Protein AF-A0A8D1B068-F1 (afdb_monomer_lite)

Structure (mmCIF, N/CA/C/O backbone):
data_AF-A0A8D1B068-F1
#
_entry.id   AF-A0A8D1B068-F1
#
loop_
_atom_site.group_PDB
_atom_site.id
_atom_site.type_symbol
_atom_site.label_atom_id
_atom_site.label_alt_id
_atom_site.label_comp_id
_atom_site.label_asym_id
_atom_site.label_entity_id
_atom_site.label_seq_id
_atom_site.pdbx_PDB_ins_code
_atom_site.Cartn_x
_atom_site.Cartn_y
_atom_site.Cartn_z
_atom_site.occupancy
_atom_site.B_iso_or_equiv
_atom_site.auth_seq_id
_atom_site.auth_comp_id
_atom_site.auth_asym_id
_atom_site.auth_atom_id
_atom_site.pdbx_PDB_model_num
ATOM 1 N N . MET A 1 1 ? -3.286 -21.077 -6.000 1.00 44.53 1 MET A N 1
ATOM 2 C CA . MET A 1 1 ? -3.459 -20.010 -4.981 1.00 44.53 1 MET A CA 1
ATOM 3 C C . MET A 1 1 ? -4.796 -19.309 -5.199 1.00 44.53 1 MET A C 1
ATOM 5 O O . MET A 1 1 ? -5.101 -18.910 -6.316 1.00 44.53 1 MET A O 1
ATOM 9 N N . ASN A 1 2 ? -5.631 -19.246 -4.159 1.00 44.78 2 ASN A N 1
ATOM 10 C CA . ASN A 1 2 ? -7.066 -18.944 -4.239 1.00 44.78 2 ASN A CA 1
ATOM 11 C C . ASN A 1 2 ? -7.380 -17.453 -4.491 1.00 44.78 2 ASN A C 1
ATOM 13 O O . ASN A 1 2 ? -7.769 -16.730 -3.576 1.00 44.78 2 ASN A O 1
ATOM 17 N N . PHE A 1 3 ? -7.316 -17.004 -5.750 1.00 50.97 3 PHE A N 1
ATOM 18 C CA . PHE A 1 3 ? -7.845 -15.695 -6.187 1.00 50.97 3 PHE A CA 1
ATOM 19 C C . PHE A 1 3 ? -9.354 -15.515 -5.912 1.00 50.97 3 P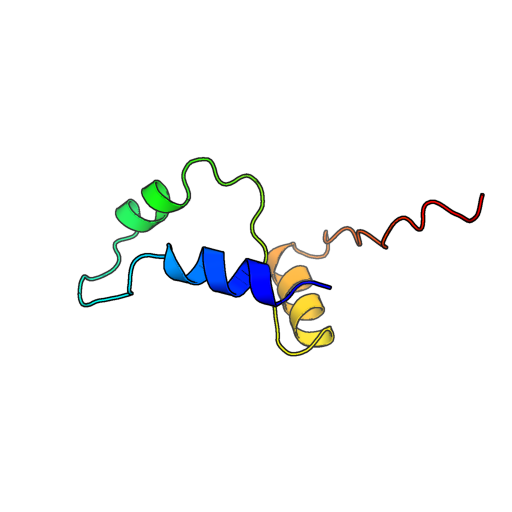HE A C 1
ATOM 21 O O . PHE A 1 3 ? -9.860 -14.393 -5.903 1.00 50.97 3 PHE A O 1
ATOM 28 N N . ALA A 1 4 ? -10.087 -16.603 -5.657 1.00 48.81 4 ALA A N 1
ATOM 29 C CA . ALA A 1 4 ? -11.513 -16.577 -5.340 1.00 48.81 4 ALA A CA 1
ATOM 30 C C . ALA A 1 4 ? -11.825 -16.007 -3.940 1.00 48.81 4 ALA A C 1
ATOM 32 O O . ALA A 1 4 ? -12.866 -15.373 -3.758 1.00 48.81 4 ALA A O 1
ATOM 33 N N . ALA A 1 5 ? -10.932 -16.181 -2.956 1.00 49.50 5 ALA A N 1
ATOM 34 C CA . ALA A 1 5 ? -11.163 -15.706 -1.587 1.00 49.50 5 ALA A CA 1
ATOM 35 C C . ALA A 1 5 ? -11.054 -14.173 -1.478 1.00 49.50 5 ALA A C 1
ATOM 37 O O . ALA A 1 5 ? -11.869 -13.538 -0.808 1.00 49.50 5 ALA A O 1
ATOM 38 N N . GLY A 1 6 ? -10.119 -13.565 -2.219 1.00 51.41 6 GLY A N 1
ATOM 39 C CA . GLY A 1 6 ? -9.960 -12.107 -2.280 1.00 51.41 6 GLY A CA 1
ATOM 40 C C . GLY A 1 6 ? -11.181 -11.397 -2.874 1.00 51.41 6 GLY A C 1
ATOM 41 O O . GLY A 1 6 ? -11.598 -10.356 -2.371 1.00 51.41 6 GLY A O 1
ATOM 42 N N . ARG A 1 7 ? -11.834 -12.005 -3.878 1.00 56.00 7 ARG A N 1
ATOM 43 C CA . ARG A 1 7 ? -13.068 -11.462 -4.477 1.00 56.00 7 ARG A CA 1
ATOM 44 C C . ARG A 1 7 ? -14.238 -11.412 -3.492 1.00 56.00 7 ARG A C 1
ATOM 46 O O . ARG A 1 7 ? -15.045 -10.490 -3.568 1.00 56.00 7 ARG A O 1
ATOM 53 N N . ARG A 1 8 ? -14.330 -12.362 -2.551 1.00 53.50 8 ARG A N 1
ATOM 54 C CA . ARG A 1 8 ? -15.374 -12.337 -1.509 1.00 53.50 8 ARG A CA 1
ATOM 55 C C . ARG A 1 8 ? -15.129 -11.225 -0.493 1.00 53.50 8 ARG A C 1
ATOM 57 O O . ARG A 1 8 ? -16.086 -10.556 -0.127 1.00 53.50 8 ARG A O 1
ATOM 64 N N . ALA A 1 9 ? -13.877 -10.986 -0.097 1.00 55.75 9 ALA A N 1
ATOM 65 C CA . ALA A 1 9 ? -13.521 -9.897 0.816 1.00 55.75 9 ALA A CA 1
ATOM 66 C C . ALA A 1 9 ? -13.757 -8.511 0.190 1.00 55.75 9 ALA A C 1
ATOM 68 O O . ALA A 1 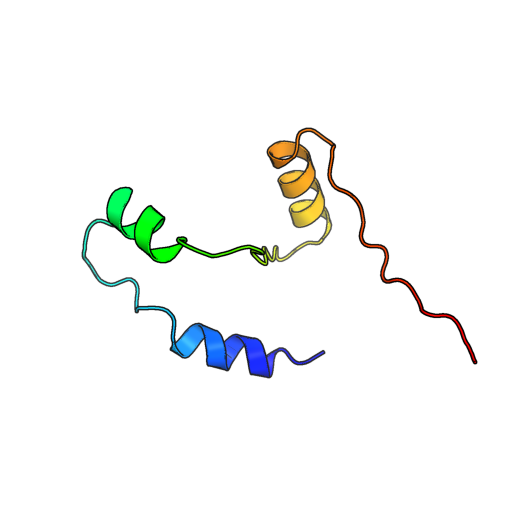9 ? -14.296 -7.627 0.847 1.00 55.75 9 ALA A O 1
ATOM 69 N N . LEU A 1 10 ? -13.460 -8.351 -1.106 1.00 56.16 10 LEU A N 1
ATOM 70 C CA . LEU A 1 10 ? -13.742 -7.124 -1.865 1.00 56.16 10 LEU A CA 1
ATOM 71 C C . LEU A 1 10 ? -15.236 -6.752 -1.883 1.00 56.16 10 LEU A C 1
ATOM 73 O O . LEU A 1 10 ? -15.563 -5.574 -1.979 1.00 56.16 10 LEU A O 1
ATOM 77 N N . ARG A 1 11 ? -16.149 -7.726 -1.743 1.00 57.62 11 ARG A N 1
ATOM 78 C CA . ARG A 1 11 ? -17.601 -7.478 -1.661 1.00 57.62 11 ARG A CA 1
ATOM 79 C C . ARG A 1 11 ? -18.030 -6.827 -0.339 1.00 57.62 11 ARG A C 1
ATOM 81 O O . ARG A 1 11 ? -19.115 -6.257 -0.286 1.00 57.62 11 ARG A O 1
ATOM 88 N N . TRP A 1 12 ? -17.198 -6.922 0.699 1.00 55.62 12 TRP A N 1
ATOM 89 C CA . TRP A 1 12 ? -17.413 -6.289 2.004 1.00 55.62 12 TRP A CA 1
ATOM 90 C C . TRP A 1 12 ? -16.722 -4.933 2.130 1.00 55.62 12 TRP A C 1
ATOM 92 O O . TRP A 1 12 ? -16.937 -4.243 3.125 1.00 55.62 12 TRP A O 1
ATOM 102 N N . LEU A 1 13 ? -15.910 -4.527 1.144 1.00 59.31 13 LEU A N 1
ATOM 103 C CA . LEU A 1 13 ? -15.429 -3.156 1.131 1.00 59.31 13 LEU A CA 1
ATOM 104 C C . LEU A 1 13 ? -16.598 -2.216 0.802 1.00 59.31 13 LEU A C 1
ATOM 106 O O . LEU A 1 13 ? -17.351 -2.483 -0.141 1.00 59.31 13 LEU A O 1
ATOM 110 N N . PRO A 1 14 ? -16.758 -1.118 1.562 1.00 57.41 14 PRO A N 1
ATOM 111 C CA . PRO A 1 14 ? -17.733 -0.087 1.249 1.00 57.41 14 PRO A CA 1
ATOM 112 C C . PRO A 1 14 ? -17.579 0.333 -0.212 1.00 57.41 14 PRO A C 1
ATOM 114 O O . PRO A 1 14 ? -16.466 0.613 -0.662 1.00 57.41 14 PRO A O 1
ATOM 117 N N . ARG A 1 15 ? -18.688 0.373 -0.963 1.00 60.62 15 ARG A N 1
ATOM 118 C CA . ARG A 1 15 ? -18.670 0.929 -2.320 1.00 60.62 15 ARG A CA 1
ATOM 119 C C . ARG A 1 15 ? -18.143 2.364 -2.221 1.00 60.62 15 ARG A C 1
ATOM 121 O O . ARG A 1 15 ? -18.731 3.142 -1.466 1.00 60.62 15 ARG A O 1
ATOM 128 N N . PRO A 1 16 ? -17.066 2.726 -2.938 1.00 56.16 16 PRO A N 1
ATOM 129 C CA . PRO A 1 16 ? -16.560 4.089 -2.938 1.00 56.16 16 PRO A CA 1
ATOM 130 C C . PRO A 1 16 ? -17.573 4.965 -3.684 1.00 56.16 16 PRO A C 1
ATOM 132 O O . PRO A 1 16 ? -17.541 5.085 -4.903 1.00 56.16 16 PRO A O 1
ATOM 135 N N . GLY A 1 17 ? -18.546 5.495 -2.945 1.00 61.44 17 GLY A N 1
ATOM 136 C CA . GLY A 1 17 ? -19.624 6.337 -3.448 1.00 61.44 17 GLY A CA 1
ATOM 137 C C . GLY A 1 17 ? -19.600 7.706 -2.777 1.00 61.44 17 GLY A C 1
ATOM 138 O O . GLY A 1 17 ? -19.833 7.808 -1.574 1.00 61.44 17 GLY A O 1
ATOM 139 N N . THR A 1 18 ? -19.288 8.726 -3.582 1.00 60.34 18 THR A N 1
ATOM 140 C CA . THR A 1 18 ? -19.695 10.151 -3.508 1.00 60.34 18 THR A CA 1
ATOM 141 C C . THR A 1 18 ? -19.518 10.974 -2.225 1.00 60.34 18 THR A C 1
ATOM 143 O O . THR A 1 18 ? -19.800 12.170 -2.265 1.00 60.34 18 THR A O 1
ATOM 146 N N . ARG A 1 19 ? -19.006 10.442 -1.110 1.00 63.06 19 ARG A N 1
ATOM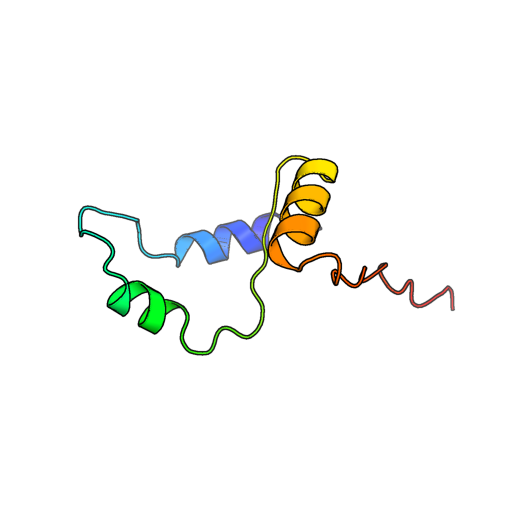 147 C CA . ARG A 1 19 ? -18.569 11.277 0.026 1.00 63.06 19 ARG A CA 1
ATOM 148 C C . ARG A 1 19 ? -17.078 11.598 -0.086 1.00 63.06 19 ARG A C 1
ATOM 150 O O . ARG A 1 19 ? -16.302 10.676 -0.340 1.00 63.06 19 ARG A O 1
ATOM 157 N N . PRO A 1 20 ? -16.652 12.860 0.132 1.00 60.53 20 PRO A N 1
ATOM 158 C CA . PRO A 1 20 ? -15.234 13.170 0.241 1.00 60.53 20 PRO A CA 1
ATOM 159 C C . PRO A 1 20 ? -14.664 12.323 1.380 1.00 60.53 20 PRO A C 1
ATOM 161 O O . PRO A 1 20 ? -15.100 12.428 2.528 1.00 60.53 20 PRO A O 1
ATOM 164 N N . LEU A 1 21 ? -13.749 11.417 1.039 1.00 73.06 21 LEU A N 1
ATOM 165 C CA . LEU A 1 21 ? -13.096 10.551 2.010 1.00 73.06 21 LEU A CA 1
ATOM 166 C C . LEU A 1 21 ? -12.209 11.438 2.882 1.00 73.06 21 LEU A C 1
ATOM 168 O O . LEU A 1 21 ? -11.143 11.882 2.461 1.00 73.06 21 LEU A O 1
ATOM 172 N N . THR A 1 22 ? -12.687 11.757 4.083 1.00 85.69 22 THR A N 1
ATOM 173 C CA . THR A 1 22 ? -11.911 12.545 5.037 1.00 85.69 22 THR A CA 1
ATOM 174 C C . THR A 1 22 ? -10.798 11.685 5.623 1.00 85.69 22 THR A C 1
ATOM 176 O O . THR A 1 22 ? -10.948 10.474 5.810 1.00 85.69 22 THR A O 1
ATOM 179 N N . ARG A 1 23 ? -9.676 12.322 5.972 1.00 85.00 23 ARG A N 1
ATOM 180 C CA . ARG A 1 23 ? -8.564 11.652 6.658 1.00 85.00 23 ARG A CA 1
ATOM 181 C C . ARG A 1 23 ? -9.027 10.942 7.935 1.00 85.00 23 ARG A C 1
ATOM 183 O O . ARG A 1 23 ? -8.654 9.798 8.155 1.00 85.00 23 ARG A O 1
ATOM 190 N N . ALA A 1 24 ? -9.904 11.579 8.713 1.00 86.94 24 ALA A N 1
ATOM 191 C CA . ALA A 1 24 ? -10.475 10.996 9.926 1.00 86.94 24 ALA A CA 1
ATOM 192 C C . ALA A 1 24 ? -11.254 9.698 9.646 1.00 86.94 24 ALA A C 1
ATOM 194 O O . ALA A 1 24 ? -11.095 8.714 10.364 1.00 86.94 24 ALA A O 1
ATOM 195 N N . ALA A 1 25 ? -12.056 9.655 8.576 1.00 86.00 25 ALA A N 1
ATOM 196 C CA . ALA A 1 25 ? -12.768 8.438 8.191 1.00 86.00 25 ALA A CA 1
ATOM 197 C C . ALA A 1 25 ? -11.800 7.312 7.784 1.00 86.00 25 ALA A C 1
ATOM 199 O O . ALA A 1 25 ? -12.020 6.152 8.130 1.00 86.00 25 ALA A O 1
ATOM 200 N N . MET A 1 26 ? -10.706 7.653 7.096 1.00 83.25 26 MET A N 1
ATOM 201 C CA . MET A 1 26 ? -9.673 6.689 6.711 1.00 83.25 26 MET A CA 1
ATOM 202 C C . MET A 1 26 ? -8.895 6.158 7.928 1.00 83.25 26 MET A C 1
ATOM 204 O O . MET A 1 26 ? -8.651 4.957 8.016 1.00 83.25 26 MET A O 1
ATOM 208 N N . GLU A 1 27 ? -8.570 7.011 8.903 1.00 87.62 27 GLU A N 1
ATOM 209 C CA . GLU A 1 27 ? -7.919 6.610 10.160 1.00 87.62 27 GLU A CA 1
ATOM 210 C C . GLU A 1 27 ? -8.803 5.670 10.996 1.00 87.62 27 GLU A C 1
ATOM 212 O O . GLU A 1 27 ? -8.308 4.682 11.540 1.00 87.62 27 GLU A O 1
ATOM 217 N N . VAL A 1 28 ? -10.119 5.917 11.047 1.00 87.69 28 VAL A N 1
ATOM 218 C CA . VAL A 1 28 ? -11.081 5.007 11.692 1.00 87.69 28 VAL A CA 1
ATOM 219 C C . VAL A 1 28 ? -11.147 3.664 10.962 1.00 87.69 28 VAL A C 1
ATOM 221 O O . VAL A 1 28 ? -11.138 2.622 11.614 1.00 87.69 28 VAL A O 1
ATOM 224 N N . ALA A 1 29 ? -11.163 3.663 9.626 1.00 85.75 29 ALA A N 1
ATOM 225 C CA . ALA A 1 29 ? -11.222 2.435 8.831 1.00 85.75 29 ALA A CA 1
ATOM 226 C C . ALA A 1 29 ? -9.954 1.567 8.954 1.00 85.75 29 ALA A C 1
ATOM 228 O O . ALA A 1 29 ? -10.033 0.343 8.879 1.00 85.75 29 ALA A O 1
ATOM 229 N N . LEU A 1 30 ? -8.789 2.187 9.159 1.00 84.50 30 LEU A N 1
ATOM 230 C CA . LEU A 1 30 ? -7.508 1.493 9.341 1.00 84.50 30 LEU A CA 1
ATOM 231 C C . LEU A 1 30 ? -7.214 1.141 10.807 1.00 84.50 30 LEU A C 1
ATOM 233 O O . LEU A 1 30 ? -6.208 0.489 11.103 1.00 84.50 30 LEU A O 1
ATOM 237 N N . ARG A 1 31 ? -8.082 1.544 11.741 1.00 90.56 31 ARG A N 1
ATOM 238 C CA . ARG A 1 31 ? -7.886 1.323 13.173 1.00 90.56 31 ARG A CA 1
ATOM 239 C C . ARG A 1 31 ? -7.852 -0.176 13.480 1.00 90.56 31 ARG A C 1
ATOM 241 O O . ARG A 1 31 ? -8.843 -0.880 13.329 1.00 90.56 31 ARG A O 1
ATOM 248 N N . GLY A 1 32 ? -6.698 -0.666 13.933 1.00 87.00 32 GLY A N 1
ATOM 249 C CA . GLY A 1 32 ? -6.484 -2.079 14.270 1.00 87.00 32 GLY A CA 1
ATOM 250 C C . GLY A 1 32 ? -5.935 -2.946 13.130 1.00 87.00 32 GLY A C 1
ATOM 251 O O . GLY A 1 32 ? -5.631 -4.118 13.361 1.00 87.00 32 GLY A O 1
ATOM 252 N N . ALA A 1 33 ? -5.735 -2.392 11.930 1.00 86.62 33 ALA A N 1
ATOM 253 C CA . ALA A 1 33 ? -5.045 -3.091 10.853 1.00 86.62 33 ALA A CA 1
ATOM 254 C C . ALA A 1 33 ? -3.559 -3.276 11.208 1.00 86.62 33 ALA A C 1
ATOM 256 O O . ALA A 1 33 ? -2.805 -2.314 11.322 1.00 86.62 33 ALA A O 1
ATOM 257 N N . ARG A 1 34 ? -3.126 -4.529 11.391 1.00 89.75 34 ARG A N 1
ATOM 258 C CA . ARG A 1 34 ? -1.721 -4.864 11.707 1.00 89.75 34 ARG A CA 1
ATOM 259 C C . ARG A 1 34 ? -0.898 -5.255 10.481 1.00 89.75 34 ARG A C 1
ATOM 261 O O . ARG A 1 34 ? 0.327 -5.231 10.534 1.00 89.75 34 ARG A O 1
ATOM 268 N N . LYS A 1 35 ? -1.564 -5.677 9.404 1.00 87.69 35 LYS A N 1
ATOM 269 C CA . LYS A 1 35 ? -0.956 -6.124 8.145 1.00 87.69 35 LYS A CA 1
ATOM 270 C C . LYS A 1 35 ? -1.827 -5.638 6.989 1.00 87.69 35 LYS A C 1
ATOM 272 O O . LYS A 1 35 ? -3.043 -5.800 7.043 1.00 87.69 35 LYS A O 1
ATOM 277 N N . ILE A 1 36 ? -1.203 -5.067 5.962 1.00 88.19 36 ILE A N 1
ATOM 278 C CA . ILE A 1 36 ? -1.862 -4.590 4.741 1.00 88.19 36 ILE A CA 1
ATOM 279 C C . ILE A 1 36 ? -1.210 -5.310 3.560 1.00 88.19 36 ILE A C 1
ATOM 281 O O . ILE A 1 36 ? 0.015 -5.351 3.461 1.00 88.19 36 ILE A O 1
ATOM 285 N N . LEU A 1 37 ? -2.026 -5.908 2.693 1.00 90.38 37 LEU A N 1
ATOM 286 C CA . LEU A 1 37 ? -1.560 -6.568 1.477 1.00 90.38 37 LEU A CA 1
ATOM 287 C C . LEU A 1 37 ? -1.618 -5.579 0.310 1.00 90.38 37 LEU A C 1
ATOM 289 O O . LEU A 1 37 ? -2.704 -5.185 -0.108 1.00 90.38 37 LEU A O 1
ATOM 293 N N . CYS A 1 38 ? -0.456 -5.227 -0.233 1.00 88.12 38 CYS A N 1
ATOM 294 C CA . CYS A 1 38 ? -0.334 -4.407 -1.434 1.00 88.12 38 CYS A CA 1
ATOM 295 C C . CYS A 1 38 ? 0.035 -5.303 -2.622 1.00 88.12 38 CYS A C 1
ATOM 297 O O . CYS A 1 38 ? 1.003 -6.058 -2.544 1.00 88.12 38 CYS A O 1
ATOM 299 N N . VAL A 1 39 ? -0.730 -5.224 -3.712 1.00 90.56 39 VAL A N 1
ATOM 300 C CA . VAL A 1 39 ? -0.498 -6.001 -4.938 1.00 90.56 39 VAL A CA 1
ATOM 301 C C . VAL A 1 39 ? -0.266 -5.033 -6.087 1.00 90.56 39 VAL A C 1
ATOM 303 O O . VAL A 1 39 ? -1.085 -4.148 -6.321 1.00 90.56 39 VAL A O 1
ATOM 306 N N . ALA A 1 40 ? 0.837 -5.219 -6.803 1.00 92.44 40 ALA A N 1
ATOM 307 C CA . ALA A 1 40 ? 1.091 -4.561 -8.075 1.00 92.44 40 ALA A CA 1
ATOM 308 C C . ALA A 1 40 ? 1.013 -5.600 -9.198 1.00 92.44 40 ALA A C 1
ATOM 310 O O . ALA A 1 40 ? 1.292 -6.778 -8.981 1.00 92.44 40 ALA A O 1
ATOM 311 N N . GLU A 1 41 ? 0.655 -5.155 -10.400 1.00 90.25 41 GLU A N 1
ATOM 312 C CA . GLU A 1 41 ? 0.561 -6.010 -11.590 1.00 90.25 41 GLU A CA 1
ATOM 313 C C . GLU A 1 41 ? 1.903 -6.681 -11.930 1.00 90.25 41 GLU A C 1
ATOM 315 O O . GLU A 1 41 ? 1.944 -7.822 -12.383 1.00 90.25 41 GLU A O 1
ATOM 320 N N . LYS A 1 42 ? 3.011 -5.983 -11.659 1.00 93.62 42 LYS A N 1
ATOM 321 C CA . LYS A 1 42 ? 4.376 -6.445 -11.922 1.00 93.62 42 LYS A CA 1
ATOM 322 C C . LYS A 1 42 ? 5.159 -6.565 -10.618 1.00 93.62 42 LYS A C 1
ATOM 324 O O . LYS A 1 42 ? 5.061 -5.696 -9.750 1.00 93.62 42 LYS A O 1
ATOM 329 N N . ASN A 1 43 ? 5.976 -7.613 -10.503 1.00 90.56 43 ASN A N 1
ATOM 330 C CA . ASN A 1 43 ? 6.812 -7.842 -9.321 1.00 90.56 43 ASN A CA 1
ATOM 331 C C . ASN A 1 43 ? 7.827 -6.706 -9.122 1.00 90.56 43 ASN A C 1
ATOM 333 O O . ASN A 1 43 ? 7.959 -6.195 -8.014 1.00 90.56 43 ASN A O 1
ATOM 337 N N . ASP A 1 44 ? 8.460 -6.242 -10.203 1.00 92.75 44 ASP A N 1
ATOM 338 C CA . ASP A 1 44 ? 9.437 -5.150 -10.138 1.00 92.75 44 ASP A CA 1
ATOM 339 C C . ASP A 1 44 ? 8.813 -3.843 -9.644 1.00 92.75 44 ASP A C 1
ATOM 341 O O . ASP A 1 44 ? 9.431 -3.114 -8.870 1.00 92.75 44 ASP A O 1
ATOM 345 N 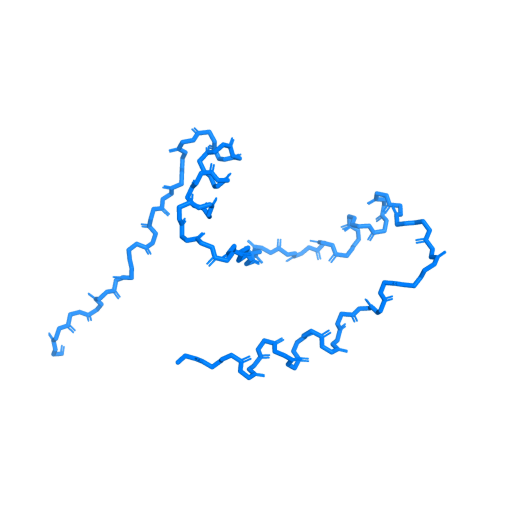N . ALA A 1 45 ? 7.555 -3.580 -10.013 1.00 92.62 45 ALA A N 1
ATOM 346 C CA . ALA A 1 45 ? 6.811 -2.439 -9.493 1.00 92.62 45 ALA A CA 1
ATOM 347 C C . ALA A 1 45 ? 6.537 -2.595 -7.989 1.00 92.62 45 ALA A C 1
ATOM 349 O O . ALA A 1 45 ? 6.748 -1.652 -7.230 1.00 92.62 45 ALA A O 1
ATOM 350 N N . ALA A 1 46 ? 6.137 -3.791 -7.535 1.00 91.94 46 ALA A N 1
ATOM 351 C CA . ALA A 1 46 ? 5.976 -4.063 -6.105 1.00 91.94 46 ALA A CA 1
ATOM 352 C C . ALA A 1 46 ? 7.293 -3.852 -5.340 1.00 91.94 46 ALA A C 1
ATOM 354 O O . ALA A 1 46 ? 7.296 -3.222 -4.284 1.00 91.94 46 ALA A O 1
ATOM 355 N N . LYS A 1 47 ? 8.413 -4.329 -5.895 1.00 88.69 47 LYS A N 1
ATOM 356 C CA . LYS A 1 47 ? 9.749 -4.179 -5.315 1.00 88.69 47 LYS A CA 1
ATOM 357 C C . LYS A 1 47 ? 10.169 -2.712 -5.235 1.00 88.69 47 LYS A C 1
ATOM 359 O O . LYS A 1 47 ? 10.577 -2.275 -4.166 1.00 88.69 47 LYS A O 1
ATOM 364 N N . GLY A 1 48 ? 10.024 -1.957 -6.325 1.00 90.56 48 GLY A N 1
ATOM 365 C CA . GLY A 1 48 ? 10.373 -0.536 -6.369 1.00 90.56 48 GLY A CA 1
ATOM 366 C C . GLY A 1 48 ? 9.550 0.300 -5.388 1.00 90.56 48 GLY A C 1
ATOM 367 O O . GLY A 1 48 ? 10.106 1.089 -4.632 1.00 90.56 48 GLY A O 1
ATOM 368 N N . ILE A 1 49 ? 8.234 0.078 -5.326 1.00 91.50 49 ILE A N 1
ATOM 369 C CA . ILE A 1 49 ? 7.351 0.799 -4.397 1.00 91.50 49 ILE A CA 1
ATOM 370 C C . ILE A 1 49 ? 7.687 0.454 -2.942 1.00 91.50 49 ILE A C 1
ATOM 372 O O . ILE A 1 49 ? 7.764 1.346 -2.099 1.00 91.50 49 ILE A O 1
ATOM 376 N N . ALA A 1 50 ? 7.898 -0.828 -2.634 1.00 90.88 50 ALA A N 1
ATOM 377 C CA . ALA A 1 50 ? 8.238 -1.249 -1.280 1.00 90.88 50 ALA A CA 1
ATOM 378 C C . ALA A 1 50 ? 9.579 -0.653 -0.822 1.00 90.88 50 ALA A C 1
ATOM 380 O O . ALA A 1 50 ? 9.687 -0.214 0.321 1.00 90.88 50 ALA A O 1
ATOM 381 N N . ASP A 1 51 ? 10.575 -0.604 -1.707 1.00 89.19 51 ASP A N 1
ATOM 382 C CA . ASP A 1 51 ? 11.899 -0.053 -1.417 1.00 89.19 51 ASP A CA 1
ATOM 383 C C . ASP A 1 51 ? 11.846 1.450 -1.107 1.00 89.19 51 ASP A C 1
ATOM 385 O O . ASP A 1 51 ? 12.349 1.884 -0.067 1.00 89.19 51 ASP A O 1
ATOM 389 N N . LEU A 1 52 ? 11.130 2.215 -1.943 1.00 90.88 52 LEU A N 1
ATOM 390 C CA . LEU A 1 52 ? 10.913 3.652 -1.760 1.00 90.88 52 LEU A CA 1
ATOM 391 C C . LEU A 1 52 ? 10.173 3.962 -0.451 1.00 90.88 52 LEU A C 1
ATOM 393 O O . LEU A 1 52 ? 10.582 4.850 0.294 1.00 90.88 52 LEU A O 1
ATOM 397 N N . LEU A 1 53 ? 9.098 3.226 -0.145 1.00 90.31 53 LEU A N 1
ATOM 398 C CA . LEU A 1 53 ? 8.282 3.469 1.052 1.00 90.31 53 LEU A CA 1
ATOM 399 C C . LEU A 1 53 ? 8.963 3.011 2.350 1.00 90.31 53 LEU A C 1
ATOM 401 O O . LEU A 1 53 ? 8.760 3.620 3.400 1.00 90.31 53 LEU A O 1
ATOM 405 N N . ALA A 1 54 ? 9.753 1.936 2.308 1.00 85.25 54 ALA A N 1
ATOM 406 C CA . ALA A 1 54 ? 10.440 1.403 3.485 1.00 85.25 54 ALA A CA 1
ATOM 407 C C . ALA A 1 54 ? 11.847 1.994 3.698 1.00 85.25 54 ALA A C 1
ATOM 409 O O . ALA A 1 54 ? 12.481 1.698 4.721 1.00 85.25 54 ALA A O 1
ATOM 410 N N . GLY A 1 55 ? 12.348 2.792 2.748 1.00 81.06 55 GLY A N 1
ATOM 411 C CA . GLY A 1 55 ? 13.720 3.300 2.738 1.00 81.06 55 GLY A CA 1
ATOM 412 C C . GLY A 1 55 ? 14.749 2.167 2.704 1.00 81.06 55 GLY A C 1
ATOM 413 O O . GLY A 1 55 ? 15.660 2.146 3.526 1.00 81.06 55 GLY A O 1
ATOM 414 N N . GL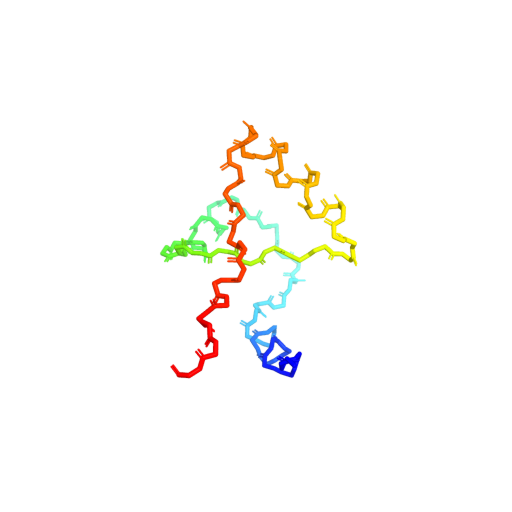Y A 1 56 ? 14.539 1.159 1.850 1.00 72.56 56 GLY A N 1
ATOM 415 C CA . GLY A 1 56 ? 15.451 0.015 1.697 1.00 72.56 56 GLY A CA 1
ATOM 416 C C . GLY A 1 56 ? 15.338 -1.098 2.749 1.00 72.56 56 GLY A C 1
ATOM 417 O O . GLY A 1 56 ? 16.051 -2.096 2.678 1.00 72.56 56 GLY A O 1
ATOM 418 N N . ARG A 1 57 ? 14.436 -0.985 3.736 1.00 74.12 57 ARG A N 1
ATOM 419 C CA . ARG A 1 57 ? 14.314 -1.945 4.860 1.00 74.12 57 ARG A CA 1
ATOM 420 C C . ARG A 1 57 ? 13.354 -3.114 4.608 1.00 74.12 57 ARG A C 1
ATOM 422 O O . ARG A 1 57 ? 12.946 -3.798 5.550 1.00 74.12 57 ARG A O 1
ATOM 429 N N . VAL A 1 58 ? 12.962 -3.350 3.357 1.00 71.50 58 VAL A N 1
ATOM 430 C CA . VAL A 1 58 ? 12.021 -4.422 3.000 1.00 71.50 58 VAL A CA 1
ATOM 431 C C . VAL A 1 58 ? 12.681 -5.780 3.231 1.00 71.50 58 VAL A C 1
ATOM 433 O O . VAL A 1 58 ? 13.526 -6.220 2.453 1.00 71.50 58 VAL A O 1
ATOM 436 N N . ARG A 1 59 ? 12.278 -6.480 4.296 1.00 68.19 59 ARG A N 1
ATOM 437 C CA . ARG A 1 59 ? 12.699 -7.867 4.517 1.00 68.19 59 ARG A CA 1
ATOM 438 C C . ARG A 1 59 ? 11.918 -8.757 3.561 1.00 68.19 59 ARG A C 1
ATOM 440 O O . ARG A 1 59 ? 10.691 -8.828 3.638 1.00 68.19 59 ARG A O 1
ATOM 447 N N . ARG A 1 60 ? 12.626 -9.438 2.663 1.00 63.34 60 ARG A N 1
ATOM 448 C CA . ARG A 1 60 ? 12.032 -10.497 1.851 1.00 63.34 60 ARG A CA 1
ATOM 449 C C . ARG A 1 60 ? 11.603 -11.602 2.806 1.00 63.34 60 ARG A C 1
ATOM 451 O O . ARG A 1 60 ? 12.441 -12.264 3.407 1.00 63.34 60 ARG A O 1
ATOM 458 N N . ALA A 1 61 ? 10.297 -11.794 2.948 1.00 57.72 61 ALA A N 1
ATOM 459 C CA . ALA A 1 61 ? 9.791 -13.110 3.282 1.00 57.72 61 ALA A CA 1
ATOM 460 C C . ALA A 1 61 ? 9.993 -13.945 2.018 1.00 57.72 61 ALA A C 1
ATOM 462 O O . ALA A 1 61 ? 9.072 -14.136 1.227 1.00 57.72 61 ALA A O 1
ATOM 463 N N . GLU A 1 62 ? 11.240 -14.355 1.773 1.00 45.22 62 GLU A N 1
ATOM 464 C CA . GLU A 1 62 ? 11.470 -15.552 0.979 1.00 45.22 62 GLU A CA 1
ATOM 465 C C . GLU A 1 62 ? 10.558 -16.573 1.634 1.00 45.22 62 GLU A C 1
ATOM 467 O O . GLU A 1 62 ? 10.616 -16.730 2.859 1.00 45.22 62 GLU A O 1
ATOM 472 N N . LEU A 1 63 ? 9.595 -17.101 0.872 1.00 45.28 63 LEU A N 1
ATOM 473 C CA . LEU A 1 63 ? 8.769 -18.197 1.343 1.00 45.28 63 LEU A CA 1
ATOM 474 C C . LEU A 1 63 ? 9.758 -19.145 1.999 1.00 45.28 63 LEU A C 1
ATOM 476 O O . LEU A 1 63 ? 10.618 -19.690 1.308 1.00 45.28 63 LEU A O 1
ATOM 480 N N . GLN A 1 64 ? 9.699 -19.262 3.327 1.00 38.41 64 GLN A N 1
ATOM 481 C CA . GLN A 1 64 ? 10.294 -20.392 3.994 1.00 38.41 64 GLN A CA 1
ATOM 482 C C . GLN A 1 64 ? 9.533 -21.562 3.385 1.00 38.41 64 GLN A C 1
ATOM 484 O O . GLN A 1 64 ? 8.438 -21.916 3.816 1.00 38.41 64 GLN A O 1
ATOM 489 N N . SER A 1 65 ? 10.095 -22.083 2.294 1.00 46.56 65 SER A N 1
ATOM 490 C CA . SER A 1 65 ? 10.236 -23.494 2.042 1.00 46.56 65 SER A CA 1
ATOM 491 C C . SER A 1 65 ? 10.664 -24.088 3.377 1.00 46.56 65 SER A C 1
ATOM 493 O O . SER A 1 65 ? 11.848 -24.261 3.656 1.00 46.56 65 SER A O 1
ATOM 495 N N . SER A 1 66 ? 9.676 -24.327 4.239 1.00 46.00 66 SER A N 1
ATOM 496 C CA . SER A 1 66 ? 9.696 -25.499 5.091 1.00 46.00 66 SER A CA 1
ATOM 497 C C . SER A 1 66 ? 10.045 -26.627 4.128 1.00 46.00 66 SER A C 1
ATOM 499 O O . SER A 1 66 ? 9.369 -26.808 3.114 1.00 46.00 66 SER A O 1
ATOM 501 N N . GLY A 1 67 ? 11.244 -27.171 4.328 1.00 35.62 67 GLY A N 1
ATOM 502 C CA . GLY A 1 67 ? 11.923 -28.046 3.386 1.00 35.62 67 GLY A CA 1
ATOM 503 C C . GLY A 1 67 ? 11.163 -29.345 3.118 1.00 35.62 67 GLY A C 1
ATOM 504 O O . GLY A 1 67 ? 10.049 -29.539 3.605 1.00 35.62 67 GLY A O 1
ATOM 505 N N . PRO A 1 68 ? 11.755 -30.249 2.326 1.00 57.47 68 PRO A N 1
ATOM 506 C CA . PRO A 1 68 ? 11.196 -31.576 2.168 1.00 57.47 68 PRO A CA 1
ATOM 507 C C . PRO A 1 68 ? 11.365 -32.365 3.478 1.00 57.47 68 PRO A C 1
ATOM 509 O O . PRO A 1 68 ? 12.411 -32.253 4.122 1.00 57.47 68 PRO A O 1
ATOM 512 N N . LEU A 1 69 ? 10.362 -33.211 3.749 1.00 44.72 69 LEU A N 1
ATOM 513 C CA . LEU A 1 69 ? 10.200 -34.203 4.830 1.00 44.72 69 LEU A CA 1
ATOM 514 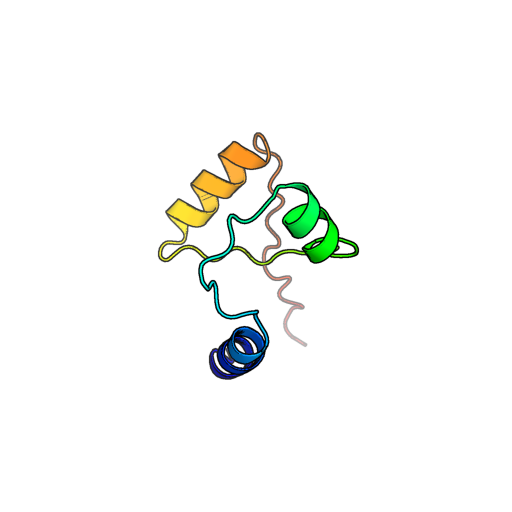C C . LEU A 1 69 ? 9.456 -33.712 6.081 1.00 44.72 69 LEU A C 1
ATOM 516 O O . LEU A 1 69 ? 10.059 -33.040 6.944 1.00 44.72 69 LEU A O 1
#

Organism: Sus scrofa (NCBI:txid9823)

Foldseek 3Di:
DCPPVVVVVVVPPPDPDDDDCDPVNVCVVCVPPPDDDDDDPDPVVVVVVCCVVVVNPDDDPPPPPPDDD

pLDDT: mean 71.84, std 18.01, range [35.62, 93.62]

Radius of gyration: 16.48 Å; chains: 1; bounding box: 35×47×26 Å

Secondary structure (DSSP, 8-state):
--HHHHHHHHTTSPP--SS---HHHHHHHTTT--------SSHHHHHHHHHHHHTT-------------

Sequence (69 aa):
MNFAAGRRALRWLPRPGTRPLTRAAMEVALRGARKILCVAEKNDAAKGIADLLAGGRVRRAELQSSGPL